Protein AF-A0A2V9CEL5-F1 (afdb_monomer_lite)

pLDDT: mean 91.98, std 9.77, range [53.84, 97.75]

Foldseek 3Di:
DPFWDWDQDPPAQKIWIWGDDPPDIGTDDIDRNPDDDD

Structure (mmCIF, N/CA/C/O backbone):
data_AF-A0A2V9CEL5-F1
#
_entry.id   AF-A0A2V9CEL5-F1
#
loop_
_atom_site.group_PDB
_atom_site.id
_atom_site.type_symbol
_atom_site.label_atom_id
_atom_site.label_alt_id
_atom_site.label_comp_id
_atom_site.label_asym_id
_atom_site.label_entity_id
_atom_site.label_seq_id
_atom_site.pdbx_PDB_ins_code
_atom_site.Cartn_x
_atom_site.Cartn_y
_atom_site.Cartn_z
_atom_site.occupancy
_atom_site.B_iso_or_equiv
_atom_site.auth_seq_id
_atom_site.auth_comp_id
_atom_site.auth_asym_id
_atom_site.auth_atom_id
_atom_site.pdbx_PDB_model_num
ATOM 1 N N . MET A 1 1 ? 7.988 7.539 12.394 1.00 53.84 1 MET A N 1
ATOM 2 C CA . MET A 1 1 ? 6.596 7.657 11.898 1.00 53.84 1 MET A CA 1
ATOM 3 C C . MET A 1 1 ? 5.831 6.386 12.274 1.00 53.84 1 MET A C 1
ATOM 5 O O . MET A 1 1 ? 5.950 5.395 11.571 1.00 53.84 1 MET A O 1
ATOM 9 N N . LYS A 1 2 ? 5.126 6.341 13.412 1.00 62.97 2 LYS A N 1
ATOM 10 C CA . LYS A 1 2 ? 4.349 5.149 13.814 1.00 62.97 2 LYS A CA 1
ATOM 11 C C . LYS A 1 2 ? 2.958 5.208 13.166 1.00 62.97 2 LYS A C 1
ATOM 13 O O . LYS A 1 2 ? 2.269 6.202 13.348 1.00 62.97 2 LYS A O 1
ATOM 18 N N . GLY A 1 3 ? 2.563 4.172 12.417 1.00 83.25 3 GLY A N 1
ATOM 19 C CA . GLY A 1 3 ? 1.177 3.973 11.952 1.00 83.25 3 GLY A CA 1
ATOM 20 C C . GLY A 1 3 ? 0.957 3.885 10.436 1.00 83.25 3 GLY A C 1
ATOM 21 O O . GLY A 1 3 ? -0.081 3.372 10.020 1.00 83.25 3 GLY A O 1
ATOM 22 N N . ARG A 1 4 ? 1.919 4.320 9.610 1.00 91.56 4 ARG A N 1
ATOM 23 C CA . ARG A 1 4 ? 1.875 4.090 8.156 1.00 91.56 4 ARG A CA 1
ATOM 24 C C . ARG A 1 4 ? 2.351 2.678 7.828 1.00 91.56 4 ARG A C 1
ATOM 26 O O . ARG A 1 4 ? 3.283 2.179 8.453 1.00 91.56 4 ARG A O 1
ATOM 33 N N . ARG A 1 5 ? 1.682 2.055 6.868 1.00 96.38 5 ARG A N 1
ATOM 34 C CA . ARG A 1 5 ? 1.927 0.710 6.357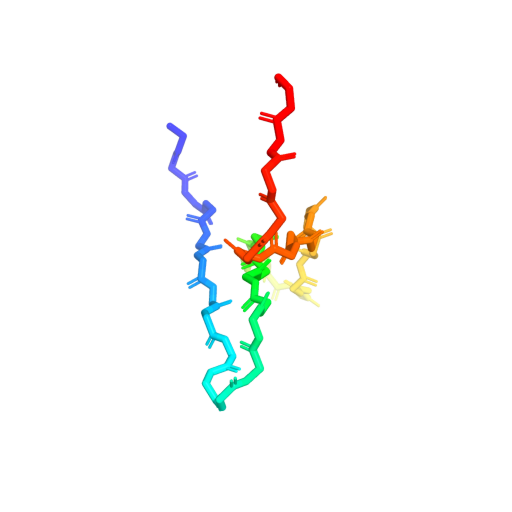 1.00 96.38 5 ARG A CA 1
ATOM 35 C C . ARG A 1 5 ? 2.113 0.783 4.850 1.00 96.38 5 ARG A C 1
ATOM 37 O O . ARG A 1 5 ? 1.589 1.687 4.199 1.00 96.38 5 ARG A O 1
ATOM 44 N N . GLU A 1 6 ? 2.822 -0.196 4.322 1.00 96.81 6 GLU A N 1
ATOM 45 C CA . GLU A 1 6 ? 3.028 -0.370 2.891 1.00 96.81 6 GLU A CA 1
ATOM 46 C C . GLU A 1 6 ? 2.347 -1.661 2.451 1.00 96.81 6 GLU A C 1
ATOM 48 O O . GLU A 1 6 ? 2.396 -2.671 3.157 1.00 96.81 6 GLU A O 1
ATOM 53 N N . LEU A 1 7 ? 1.671 -1.614 1.308 1.00 97.31 7 LEU A N 1
ATOM 54 C CA . LEU A 1 7 ? 1.151 -2.794 0.629 1.00 97.31 7 LEU A CA 1
ATOM 55 C C . LEU A 1 7 ? 1.720 -2.815 -0.787 1.00 97.31 7 LEU A C 1
ATOM 57 O O . LEU A 1 7 ? 1.501 -1.892 -1.572 1.00 97.31 7 LEU A O 1
ATOM 61 N N . VAL A 1 8 ? 2.467 -3.876 -1.079 1.00 96.81 8 VAL A N 1
ATOM 62 C CA . VAL A 1 8 ? 2.981 -4.188 -2.413 1.00 96.81 8 VAL A CA 1
ATOM 63 C C . VAL A 1 8 ? 1.902 -4.968 -3.159 1.00 96.81 8 VAL A C 1
ATOM 65 O O . VAL A 1 8 ? 1.249 -5.825 -2.561 1.00 96.81 8 VAL A O 1
ATOM 68 N N . PHE A 1 9 ? 1.738 -4.716 -4.456 1.00 96.44 9 PHE A N 1
ATOM 69 C CA . PHE A 1 9 ? 0.749 -5.405 -5.291 1.00 96.44 9 PHE A CA 1
ATOM 70 C C . PHE A 1 9 ? 1.369 -6.368 -6.317 1.00 96.44 9 PHE A C 1
ATOM 72 O O . PHE A 1 9 ? 1.242 -6.105 -7.507 1.00 96.44 9 PHE A O 1
ATOM 79 N N . PRO A 1 10 ? 1.996 -7.502 -5.950 1.00 93.62 10 PRO A N 1
ATOM 80 C CA . PRO A 1 10 ? 2.486 -8.446 -6.955 1.00 93.62 10 PRO A CA 1
ATOM 81 C C . PRO A 1 10 ? 1.350 -8.981 -7.858 1.00 93.62 10 PRO A C 1
ATOM 83 O O . PRO A 1 10 ? 0.272 -9.286 -7.344 1.00 93.62 10 PRO A O 1
ATOM 86 N N . PRO A 1 11 ? 1.566 -9.128 -9.183 1.00 94.19 11 PRO A N 1
ATOM 87 C CA . PRO A 1 11 ? 2.805 -8.855 -9.923 1.00 94.19 11 PRO A CA 1
ATOM 88 C C . PRO A 1 11 ? 2.941 -7.401 -10.421 1.00 94.19 11 PRO A C 1
ATOM 90 O O . PRO A 1 11 ? 3.884 -7.088 -11.142 1.00 94.19 11 PRO A O 1
ATOM 93 N N . LEU A 1 12 ? 2.002 -6.514 -10.090 1.00 96.75 12 LEU A N 1
ATOM 94 C CA . LEU A 1 12 ? 2.018 -5.117 -10.515 1.00 96.75 12 LEU A CA 1
ATOM 95 C C . LEU A 1 12 ? 3.136 -4.334 -9.794 1.00 96.75 12 LEU A C 1
ATOM 97 O O . LEU A 1 12 ? 3.335 -4.497 -8.588 1.00 96.75 12 LEU A O 1
ATOM 101 N N . PRO A 1 13 ? 3.844 -3.422 -10.483 1.00 96.12 13 PRO A N 1
ATOM 102 C CA . PRO A 1 13 ? 4.943 -2.662 -9.896 1.00 96.12 13 PRO A CA 1
ATOM 103 C C . PRO A 1 13 ? 4.419 -1.469 -9.083 1.00 96.12 13 PRO A C 1
ATOM 105 O O . PRO A 1 13 ? 4.869 -0.347 -9.284 1.00 96.12 13 PRO A O 1
ATOM 108 N N . TYR A 1 14 ? 3.456 -1.678 -8.182 1.00 97.31 14 TYR A N 1
ATOM 109 C CA . TYR A 1 14 ? 2.888 -0.615 -7.353 1.00 97.31 14 TYR A CA 1
ATOM 110 C C . TYR A 1 14 ? 3.034 -0.901 -5.863 1.00 97.31 14 TYR A C 1
ATOM 112 O O . TYR A 1 14 ? 2.848 -2.028 -5.398 1.00 97.31 14 TYR A O 1
ATOM 120 N N . ILE A 1 15 ? 3.312 0.164 -5.113 1.00 97.06 15 ILE A N 1
ATOM 121 C CA . ILE A 1 15 ? 3.315 0.178 -3.650 1.00 97.06 15 ILE A CA 1
ATOM 122 C C . ILE A 1 15 ? 2.352 1.270 -3.197 1.00 97.06 15 ILE A C 1
ATOM 124 O O . ILE A 1 15 ? 2.474 2.425 -3.612 1.00 97.06 15 ILE A O 1
ATOM 128 N N . VAL A 1 16 ? 1.402 0.925 -2.327 1.00 97.75 16 VAL A N 1
ATOM 129 C CA . VAL A 1 16 ? 0.544 1.913 -1.665 1.00 97.75 16 VAL A CA 1
ATOM 130 C C . VAL A 1 16 ? 1.007 2.140 -0.236 1.00 97.75 16 VAL A C 1
ATOM 132 O O . VAL A 1 16 ? 1.191 1.201 0.538 1.00 97.75 16 VAL A O 1
ATOM 135 N N . VAL A 1 17 ? 1.153 3.411 0.123 1.00 97.44 17 VAL A N 1
ATOM 136 C CA . VAL A 1 17 ? 1.394 3.833 1.501 1.00 97.44 17 VAL A CA 1
ATOM 137 C C . VAL A 1 17 ? 0.058 4.226 2.109 1.00 97.44 17 VAL A C 1
ATOM 139 O O . VAL A 1 17 ? -0.589 5.167 1.640 1.00 97.44 17 VAL A O 1
ATOM 142 N N . TYR A 1 18 ? -0.347 3.541 3.172 1.00 97.62 18 TYR A N 1
ATOM 143 C CA . TYR A 1 18 ? -1.646 3.745 3.805 1.00 97.62 18 TYR A CA 1
ATOM 144 C C . TYR A 1 18 ? -1.557 3.767 5.330 1.00 97.62 18 TYR A C 1
ATOM 146 O O . TYR A 1 18 ? -0.543 3.410 5.924 1.00 97.62 18 TYR A O 1
ATOM 154 N N . GLN A 1 19 ? -2.632 4.189 5.985 1.00 97.19 19 GLN A N 1
ATOM 155 C CA . GLN A 1 19 ? -2.813 4.018 7.424 1.00 97.19 19 GLN A CA 1
ATOM 156 C C . GLN A 1 19 ? -4.254 3.626 7.735 1.00 97.19 19 GLN A C 1
ATOM 158 O O . GLN A 1 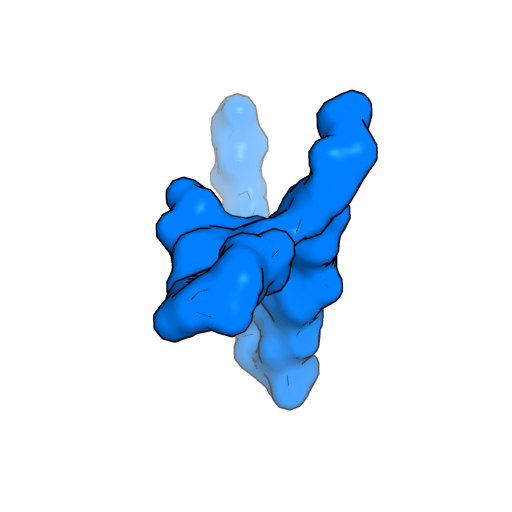19 ? -5.183 4.051 7.049 1.00 97.19 19 GLN A O 1
ATOM 163 N N . VAL A 1 20 ? -4.434 2.819 8.778 1.00 95.50 20 VAL A N 1
ATOM 164 C CA . VAL A 1 20 ? -5.759 2.438 9.274 1.00 95.50 20 VAL A CA 1
ATOM 165 C C . VAL A 1 20 ? -6.154 3.404 10.388 1.00 95.50 20 VAL A C 1
ATOM 167 O O . VAL A 1 20 ? -5.397 3.606 11.339 1.00 95.50 20 VAL A O 1
ATOM 170 N N . LYS A 1 21 ? -7.328 4.013 10.249 1.00 94.25 21 LYS A N 1
ATOM 171 C CA . LYS A 1 21 ? -8.014 4.826 11.259 1.00 94.25 21 LYS A CA 1
ATOM 172 C C . LYS A 1 21 ? -9.210 4.049 11.802 1.00 94.25 21 LYS A C 1
ATOM 174 O O . LYS A 1 21 ? -9.553 2.996 11.278 1.00 94.25 21 LYS A O 1
ATOM 179 N N . GLU A 1 22 ? -9.880 4.596 12.814 1.00 95.56 22 GLU A N 1
ATOM 180 C CA . GLU A 1 22 ? -11.057 3.966 13.435 1.00 95.56 22 GLU A CA 1
ATOM 181 C C . GLU A 1 22 ? -12.141 3.576 12.412 1.00 95.56 22 GLU A C 1
ATOM 183 O O . GLU A 1 22 ? -12.767 2.532 12.552 1.00 95.56 22 GLU A O 1
ATOM 188 N N . ARG A 1 23 ? -12.353 4.398 11.372 1.00 97.31 23 ARG A N 1
ATOM 189 C CA . ARG A 1 23 ? -13.469 4.239 10.415 1.00 97.31 23 ARG A CA 1
ATOM 190 C C . ARG A 1 23 ? -13.057 4.279 8.949 1.00 97.31 23 ARG A C 1
ATOM 192 O O . ARG A 1 23 ? -13.917 4.306 8.075 1.00 97.31 23 ARG A O 1
ATOM 199 N N . ALA A 1 24 ? -11.759 4.350 8.672 1.00 96.88 24 ALA A N 1
ATOM 200 C CA . ALA A 1 24 ? -11.266 4.547 7.318 1.00 96.88 24 ALA A CA 1
ATOM 201 C C . ALA A 1 24 ? -9.872 3.956 7.124 1.00 96.88 24 ALA A C 1
ATOM 203 O O . ALA A 1 24 ? -9.074 3.853 8.058 1.00 96.88 24 ALA A O 1
ATOM 204 N N . VAL A 1 25 ? -9.569 3.639 5.870 1.00 96.75 25 VAL A N 1
ATOM 205 C CA . VAL A 1 25 ? -8.206 3.419 5.400 1.00 96.75 25 VAL A CA 1
ATOM 206 C C . VAL A 1 25 ? -7.822 4.626 4.563 1.00 96.75 25 VAL A C 1
ATOM 208 O O . VAL A 1 25 ? -8.437 4.904 3.539 1.00 96.75 25 VAL A O 1
ATOM 211 N N . GLU A 1 26 ? -6.812 5.359 5.010 1.00 97.44 26 GLU A N 1
ATOM 212 C CA . GLU A 1 26 ? -6.336 6.543 4.306 1.00 97.44 26 GLU A CA 1
ATOM 213 C C . GLU A 1 26 ? -5.151 6.172 3.421 1.00 97.44 26 GLU A C 1
ATOM 215 O O . GLU A 1 26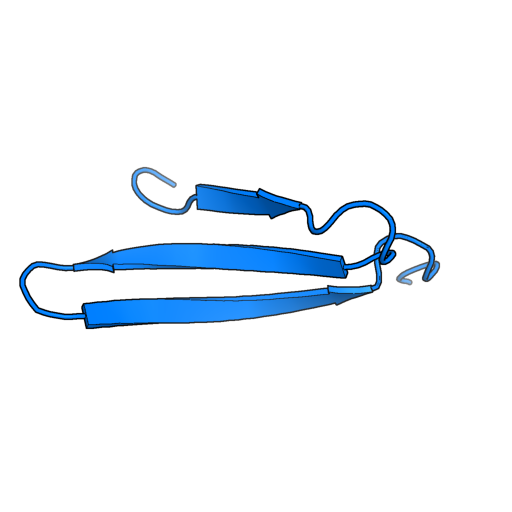 ? -4.095 5.769 3.920 1.00 97.44 26 GLU A O 1
ATOM 220 N N . ILE A 1 27 ? -5.314 6.346 2.110 1.00 97.44 27 ILE A N 1
ATOM 221 C CA . ILE A 1 27 ? -4.233 6.204 1.137 1.00 97.44 27 ILE A CA 1
ATOM 222 C C . ILE A 1 27 ? -3.485 7.527 1.059 1.00 97.44 27 ILE A C 1
ATOM 224 O O . ILE A 1 27 ? -4.041 8.565 0.722 1.00 97.44 27 ILE A O 1
ATOM 228 N N . SER A 1 28 ? -2.202 7.484 1.388 1.00 96.19 28 SER A N 1
ATOM 229 C CA . SER A 1 28 ? -1.352 8.668 1.384 1.00 96.19 28 SER A CA 1
ATOM 230 C C . SER A 1 28 ? -0.671 8.890 0.044 1.00 96.19 28 SER A C 1
ATOM 232 O O . SER A 1 28 ? -0.532 10.031 -0.389 1.00 96.19 28 SER A O 1
ATOM 234 N N . ARG A 1 29 ? -0.171 7.809 -0.563 1.00 95.25 29 ARG A N 1
ATOM 235 C CA . ARG A 1 29 ? 0.582 7.821 -1.820 1.00 95.25 29 ARG A 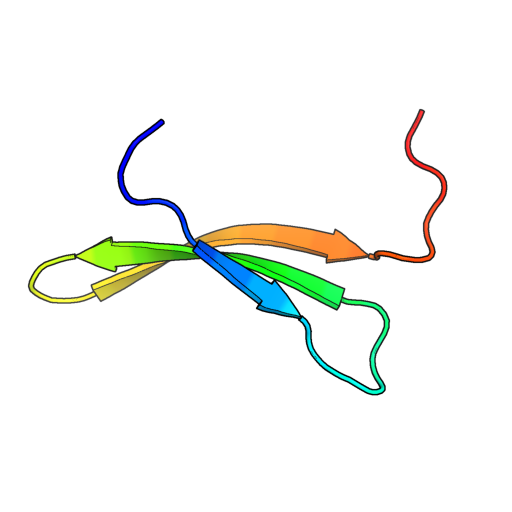CA 1
ATOM 236 C C . ARG A 1 29 ? 0.443 6.475 -2.518 1.00 95.25 29 ARG A C 1
ATOM 238 O O . ARG A 1 29 ? 0.330 5.448 -1.849 1.00 95.25 29 ARG A O 1
ATOM 245 N N . VAL A 1 30 ? 0.524 6.506 -3.842 1.00 96.12 30 VAL A N 1
ATOM 246 C CA . VAL A 1 30 ? 0.700 5.330 -4.695 1.00 96.12 30 VAL A CA 1
ATOM 247 C C . VAL A 1 30 ? 1.972 5.562 -5.496 1.00 96.12 30 VAL A C 1
ATOM 249 O O . VAL A 1 30 ? 2.089 6.578 -6.178 1.00 96.12 30 VAL A O 1
ATOM 252 N N . TYR A 1 31 ? 2.926 4.649 -5.376 1.00 95.88 31 TYR A N 1
ATOM 253 C CA . TYR A 1 31 ? 4.198 4.703 -6.083 1.00 95.88 31 TYR A CA 1
ATOM 254 C C . TYR A 1 31 ? 4.252 3.623 -7.151 1.00 95.88 31 TYR A C 1
ATOM 256 O O . TYR A 1 31 ? 3.855 2.487 -6.891 1.00 95.88 31 TYR A O 1
ATOM 264 N N . HIS A 1 32 ? 4.797 3.966 -8.317 1.00 95.69 32 HIS A N 1
ATOM 265 C CA . HIS A 1 32 ? 5.266 2.981 -9.281 1.00 95.69 32 HIS A CA 1
ATOM 266 C C . HIS A 1 32 ? 6.686 2.555 -8.874 1.00 95.69 32 HIS A C 1
ATOM 268 O O . HIS A 1 32 ? 7.614 3.359 -8.903 1.00 95.69 32 HIS A O 1
ATOM 274 N N . ALA A 1 33 ? 6.846 1.308 -8.440 1.00 89.56 33 ALA A N 1
ATOM 275 C CA . ALA A 1 33 ? 8.074 0.761 -7.865 1.00 89.56 33 ALA A CA 1
ATOM 276 C C . ALA A 1 33 ? 9.193 0.549 -8.894 1.00 89.56 33 ALA A C 1
ATOM 278 O O . ALA A 1 33 ? 10.359 0.548 -8.526 1.00 89.56 33 ALA A O 1
ATOM 279 N N . ALA A 1 34 ? 8.843 0.377 -10.171 1.00 91.12 34 ALA A N 1
ATOM 280 C CA . ALA A 1 34 ? 9.819 0.270 -11.260 1.00 91.12 34 ALA A CA 1
ATOM 281 C C . ALA A 1 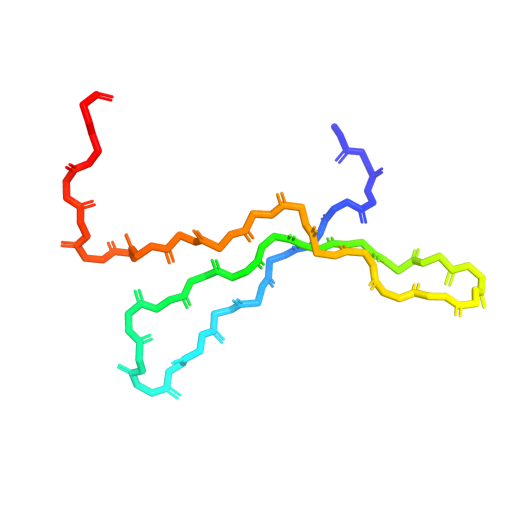34 ? 10.145 1.627 -11.911 1.00 91.12 34 ALA A C 1
ATOM 283 O O . ALA A 1 3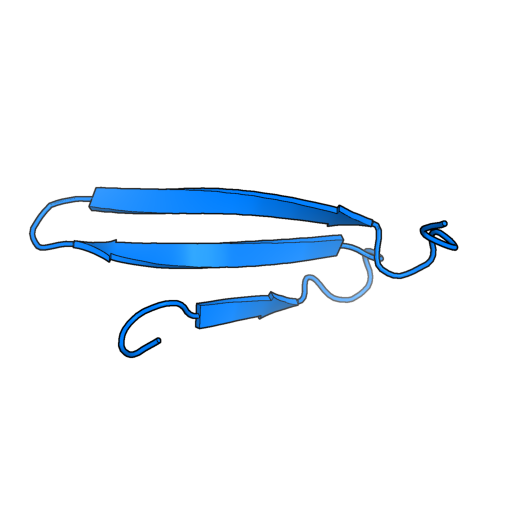4 ? 10.799 1.667 -12.946 1.00 91.12 34 ALA A O 1
ATOM 284 N N . GLN A 1 35 ? 9.626 2.731 -11.362 1.00 91.06 35 GLN A N 1
ATOM 285 C CA . GLN A 1 35 ? 9.971 4.067 -11.832 1.00 91.06 35 GLN A CA 1
ATOM 286 C C . GLN A 1 35 ? 11.225 4.548 -11.100 1.00 91.06 35 GLN A C 1
ATOM 288 O O . GLN A 1 35 ? 11.263 4.510 -9.871 1.00 91.06 35 GLN A O 1
ATOM 293 N N . ASP A 1 36 ? 12.207 5.047 -11.848 1.00 83.19 36 ASP A N 1
ATOM 294 C CA . ASP A 1 36 ? 13.331 5.787 -11.278 1.00 83.19 36 ASP A CA 1
ATOM 295 C C . ASP A 1 36 ? 12.837 7.177 -10.864 1.00 83.19 36 ASP A C 1
ATOM 297 O O . ASP A 1 36 ? 12.461 8.008 -11.697 1.00 83.19 36 ASP A O 1
ATOM 301 N N . TRP A 1 37 ? 12.761 7.403 -9.556 1.00 76.12 37 TRP A N 1
ATOM 302 C CA . TRP A 1 37 ? 12.389 8.696 -8.990 1.00 76.12 37 TRP A CA 1
ATOM 303 C C . TRP A 1 37 ? 13.649 9.575 -8.861 1.00 76.12 37 TRP A C 1
ATOM 305 O O . TRP A 1 37 ? 14.674 9.057 -8.413 1.00 76.12 37 TRP A O 1
ATOM 315 N N . PRO A 1 38 ? 13.598 10.859 -9.269 1.00 73.50 38 PRO A N 1
ATOM 316 C CA . PRO A 1 38 ? 14.726 11.790 -9.172 1.00 73.50 38 PRO A CA 1
ATOM 317 C C . PRO A 1 38 ? 15.095 12.158 -7.730 1.00 73.50 38 PRO A C 1
ATOM 319 O O . PRO A 1 38 ? 14.214 12.070 -6.839 1.00 73.50 38 PRO A O 1
#

Sequence (38 aa):
MKGRRELVFPPLPYIVVYQVKERAVEISRVYHAAQDWP

Radius of gyration: 11.38 Å; chains: 1; bounding box: 28×21×26 Å

Secondary structure (DSSP, 8-state):
--SEEEEE-TTSSEEEEEEE-SS-EEEEEEEETTS---